Protein AF-A0AAW2K9B7-F1 (afdb_monomer)

Foldseek 3Di:
DQDPLNVVLVPDPDPVVNVVSCCVVDVPPLVVVLVVLVCCLVVQDDDPPDDPVVSVVVNVVSVVVNVVSVVVVVVPD

Secondary structure (DSSP, 8-state):
---HHHHHHTT--SHHHHHHHHHHHS---HHHHHHHHHHHHH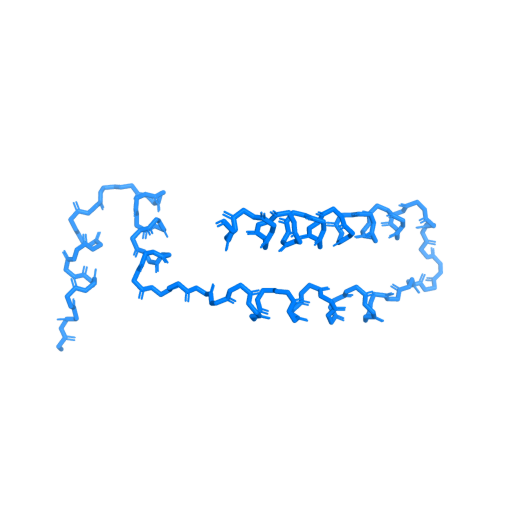H-PPPTT--HHHHHHHHHHHHHHHHHHHHTTTT--

Sequence (77 aa):
MINEIQKQCDRLEDVPSIMLRIKEVYPIPDRHIRYAVTKAFFGTKMDEGSFVQSHGVKMLSLVEKLEDLKAGLNNDT

Solvent-accessible surface area (backbone atoms only — not comparable to full-atom values): 4754 Å² total; per-residue (Å²): 135,83,52,75,65,55,62,54,41,76,71,45,94,47,70,68,60,37,54,49,52,50,44,69,77,54,63,75,55,67,69,59,56,51,49,52,50,54,50,49,53,78,65,61,72,76,60,88,93,57,59,67,66,65,47,48,53,55,52,48,60,44,51,55,55,50,49,56,63,49,57,62,62,73,71,78,121

Structure (mmCIF, N/CA/C/O backbone):
data_AF-A0AAW2K9B7-F1
#
_entry.id   AF-A0AAW2K9B7-F1
#
loop_
_atom_site.group_PDB
_atom_site.id
_atom_site.type_symbol
_atom_site.label_at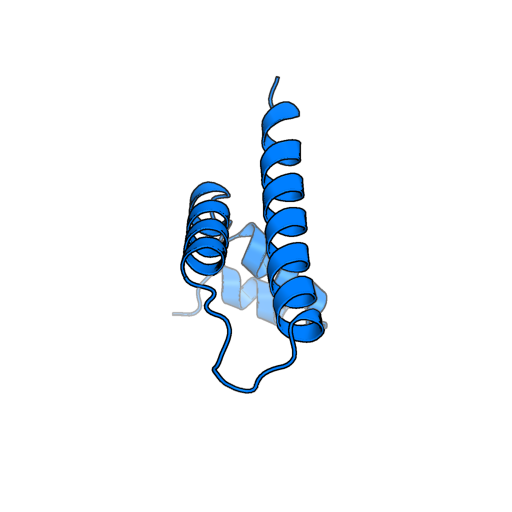om_id
_atom_site.label_alt_id
_atom_site.label_comp_id
_atom_site.label_asym_id
_atom_site.label_entity_id
_atom_site.label_seq_id
_atom_site.pdbx_PDB_ins_code
_atom_site.Cartn_x
_atom_site.Cartn_y
_atom_site.Cartn_z
_atom_site.occupancy
_atom_site.B_iso_or_equiv
_atom_site.auth_seq_id
_atom_site.auth_comp_id
_atom_site.auth_asym_id
_atom_site.auth_atom_id
_atom_site.pdbx_PDB_model_num
ATOM 1 N N . MET A 1 1 ? 8.803 9.791 -31.418 1.00 50.41 1 MET A N 1
ATOM 2 C CA . MET A 1 1 ? 10.056 9.182 -30.925 1.00 50.41 1 MET A CA 1
ATOM 3 C C . MET A 1 1 ? 9.660 8.071 -29.963 1.00 50.41 1 MET A C 1
ATOM 5 O O . MET A 1 1 ? 9.109 8.385 -28.919 1.00 50.41 1 MET A O 1
ATOM 9 N N . ILE A 1 2 ? 9.811 6.802 -30.349 1.00 63.09 2 ILE A N 1
ATOM 10 C CA . ILE A 1 2 ? 9.522 5.657 -29.466 1.00 63.09 2 ILE A CA 1
ATOM 11 C C . ILE A 1 2 ? 10.777 5.426 -28.623 1.00 63.09 2 ILE A C 1
ATOM 13 O O . ILE A 1 2 ? 11.860 5.260 -29.191 1.00 63.09 2 ILE A O 1
ATOM 17 N N . ASN A 1 3 ? 10.650 5.487 -27.294 1.00 79.81 3 ASN A N 1
ATOM 18 C CA . ASN A 1 3 ? 11.786 5.233 -26.412 1.00 79.81 3 ASN A CA 1
ATOM 19 C C . ASN A 1 3 ? 12.128 3.730 -26.404 1.00 79.81 3 ASN A C 1
ATOM 21 O O . ASN A 1 3 ? 11.319 2.882 -26.783 1.00 79.81 3 ASN A O 1
ATOM 25 N N . GLU A 1 4 ? 13.348 3.397 -25.995 1.00 76.00 4 GLU A N 1
ATOM 26 C CA . GLU A 1 4 ? 13.846 2.018 -26.042 1.00 76.00 4 GLU A CA 1
ATOM 27 C C . GLU A 1 4 ? 13.029 1.054 -25.162 1.00 76.00 4 GLU A C 1
ATOM 29 O O . GLU A 1 4 ? 12.885 -0.119 -25.491 1.00 76.00 4 GLU A O 1
ATOM 34 N N . ILE A 1 5 ? 12.411 1.565 -24.095 1.00 75.06 5 ILE A N 1
ATOM 35 C CA . ILE A 1 5 ? 11.542 0.800 -23.189 1.00 75.06 5 ILE A CA 1
ATOM 36 C C . ILE A 1 5 ? 10.275 0.372 -23.918 1.00 75.06 5 ILE A C 1
ATOM 38 O O . ILE A 1 5 ? 9.859 -0.773 -23.827 1.00 75.06 5 ILE A O 1
ATOM 42 N N . GLN A 1 6 ? 9.687 1.280 -24.686 1.00 77.25 6 GLN A N 1
ATOM 43 C CA . GLN A 1 6 ? 8.462 1.042 -25.427 1.00 77.25 6 GLN A CA 1
ATOM 44 C C . GLN A 1 6 ? 8.691 -0.011 -26.517 1.00 77.25 6 GLN A C 1
ATOM 46 O O . GLN 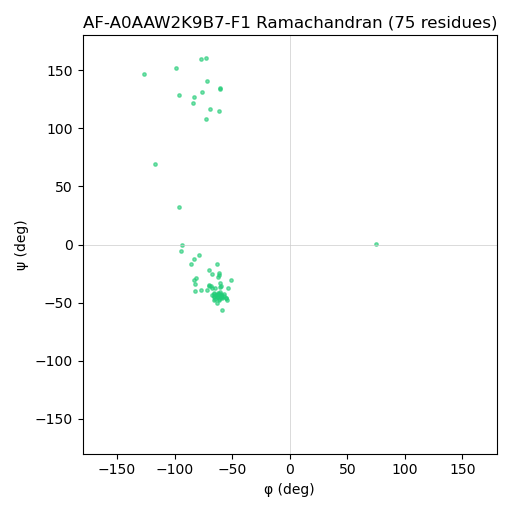A 1 6 ? 7.928 -0.963 -26.597 1.00 77.25 6 GLN A O 1
ATOM 51 N N . LYS A 1 7 ? 9.828 0.046 -27.232 1.00 82.19 7 LYS A N 1
ATOM 52 C CA . LYS A 1 7 ? 10.226 -1.018 -28.177 1.00 82.19 7 LYS A CA 1
ATOM 53 C C . LYS A 1 7 ? 10.417 -2.380 -27.512 1.00 82.19 7 LYS A C 1
ATOM 55 O O . LYS A 1 7 ? 10.222 -3.404 -28.159 1.00 82.19 7 LYS A O 1
ATOM 60 N N . GLN A 1 8 ? 10.885 -2.398 -26.267 1.00 77.19 8 GLN A N 1
ATOM 61 C CA . GLN A 1 8 ? 11.086 -3.634 -25.516 1.00 77.19 8 GLN A CA 1
ATOM 62 C C . GLN A 1 8 ? 9.760 -4.182 -24.992 1.00 77.19 8 GLN A C 1
ATOM 64 O O . GLN A 1 8 ? 9.557 -5.384 -25.078 1.00 77.19 8 GLN A O 1
ATOM 69 N N . CYS A 1 9 ? 8.846 -3.323 -24.536 1.00 80.25 9 CYS A N 1
ATOM 70 C CA . CYS A 1 9 ? 7.499 -3.715 -24.126 1.00 80.25 9 CYS A CA 1
ATOM 71 C C . CYS A 1 9 ? 6.643 -4.199 -25.303 1.00 80.25 9 CYS A C 1
ATOM 73 O O . CYS A 1 9 ? 5.926 -5.176 -25.143 1.00 80.25 9 CYS A O 1
ATOM 75 N N . ASP A 1 10 ? 6.773 -3.596 -26.490 1.00 81.62 10 ASP A N 1
ATOM 76 C CA . ASP A 1 10 ? 6.062 -4.017 -27.711 1.00 81.62 10 ASP A CA 1
ATOM 77 C C . ASP A 1 10 ? 6.442 -5.443 -28.167 1.00 81.62 10 ASP A C 1
ATOM 79 O O . ASP A 1 10 ? 5.744 -6.047 -28.978 1.00 81.62 10 ASP A O 1
ATOM 83 N N . ARG A 1 11 ? 7.564 -5.983 -27.666 1.00 83.56 11 ARG A N 1
ATOM 84 C CA . ARG A 1 11 ? 8.042 -7.352 -27.930 1.00 83.56 11 ARG A CA 1
ATOM 85 C C . ARG A 1 11 ? 7.613 -8.364 -26.865 1.00 83.56 11 ARG A C 1
ATOM 87 O O . ARG A 1 11 ? 7.933 -9.540 -27.009 1.00 83.56 11 ARG A O 1
ATOM 94 N N . LEU A 1 12 ? 6.969 -7.919 -25.787 1.00 85.25 12 LEU A N 1
ATOM 95 C CA . LEU A 1 12 ? 6.496 -8.781 -24.708 1.00 85.25 12 LEU A CA 1
ATOM 96 C C . LEU A 1 12 ? 5.025 -9.120 -24.957 1.00 85.25 12 L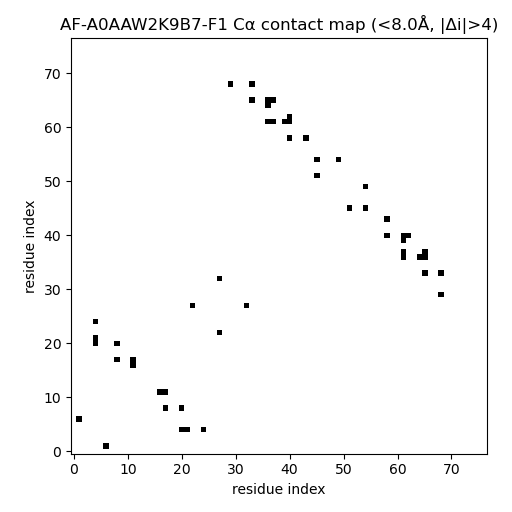EU A C 1
ATOM 98 O O . LEU A 1 12 ? 4.208 -8.231 -25.181 1.00 85.25 12 LEU A O 1
ATOM 102 N N . GLU A 1 13 ? 4.693 -10.408 -24.923 1.00 81.62 13 GLU A N 1
ATOM 103 C CA . GLU A 1 13 ? 3.346 -10.892 -25.261 1.00 81.62 13 GLU A CA 1
ATOM 104 C C . GLU A 1 13 ? 2.374 -10.851 -24.071 1.00 81.62 13 GLU A C 1
ATOM 106 O O . GLU A 1 13 ? 1.159 -10.887 -24.267 1.00 81.62 13 GLU A O 1
ATOM 111 N N . ASP A 1 14 ? 2.883 -10.741 -22.838 1.00 88.69 14 ASP A N 1
ATOM 112 C CA . ASP A 1 14 ? 2.079 -10.803 -21.619 1.00 88.69 14 ASP A CA 1
ATOM 113 C C . ASP A 1 14 ? 2.272 -9.603 -20.671 1.00 88.69 14 ASP A C 1
ATOM 115 O O . ASP A 1 14 ? 3.345 -9.008 -20.531 1.00 88.69 14 ASP A O 1
ATOM 119 N N . VAL A 1 15 ? 1.179 -9.254 -19.984 1.00 86.00 15 VAL A N 1
ATOM 120 C CA . VAL A 1 15 ? 1.105 -8.126 -19.041 1.00 86.00 15 VAL A CA 1
ATOM 121 C C . VAL A 1 15 ? 2.101 -8.256 -17.873 1.00 86.00 15 VAL A C 1
ATOM 123 O O . VAL A 1 15 ? 2.734 -7.248 -17.543 1.00 86.00 15 VAL A O 1
ATOM 126 N N . PRO A 1 16 ? 2.287 -9.434 -17.239 1.00 88.94 16 PRO A N 1
ATOM 127 C CA . PRO A 1 16 ? 3.322 -9.620 -16.220 1.00 88.94 16 PRO A CA 1
ATOM 128 C C . PRO A 1 16 ? 4.733 -9.255 -16.692 1.00 88.94 16 PRO A C 1
ATOM 130 O O . PRO A 1 16 ? 5.422 -8.515 -15.987 1.00 88.94 16 PRO A O 1
ATOM 133 N N . SER A 1 17 ? 5.143 -9.700 -17.881 1.00 86.00 17 SER A N 1
ATOM 134 C CA . SER A 1 17 ? 6.460 -9.389 -18.447 1.00 86.00 17 SER A CA 1
ATOM 135 C C . SER A 1 17 ? 6.646 -7.891 -18.697 1.00 86.00 17 SER A C 1
ATOM 137 O O . SER A 1 17 ? 7.682 -7.326 -18.339 1.00 86.00 17 SER A O 1
ATOM 139 N N . ILE A 1 18 ? 5.630 -7.211 -19.242 1.00 86.50 18 ILE A N 1
ATOM 140 C CA . ILE A 1 18 ? 5.656 -5.749 -19.433 1.00 86.50 18 ILE A CA 1
ATOM 141 C C . ILE A 1 18 ? 5.814 -5.035 -18.086 1.00 86.50 18 ILE A C 1
ATOM 143 O O . ILE A 1 18 ? 6.619 -4.113 -17.941 1.00 86.50 18 ILE A O 1
ATOM 147 N N . MET A 1 19 ? 5.075 -5.483 -17.072 1.00 83.69 19 MET A N 1
ATOM 148 C CA . MET A 1 19 ? 5.119 -4.885 -15.742 1.00 83.69 19 MET A CA 1
ATOM 149 C C . MET A 1 19 ? 6.460 -5.123 -15.039 1.00 83.69 19 MET A C 1
ATOM 151 O O . MET A 1 19 ? 6.952 -4.227 -14.350 1.00 83.69 19 MET A O 1
ATOM 155 N N . LEU A 1 20 ? 7.077 -6.290 -15.237 1.00 84.38 20 LEU A N 1
ATOM 156 C CA . LEU A 1 20 ? 8.436 -6.567 -14.778 1.00 84.38 20 LEU A CA 1
ATOM 157 C C . LEU A 1 20 ? 9.435 -5.613 -15.442 1.00 84.38 20 LEU A C 1
ATOM 159 O O . LEU A 1 20 ? 10.205 -4.960 -14.740 1.00 84.38 20 LEU A O 1
ATOM 163 N N . ARG A 1 21 ? 9.360 -5.441 -16.768 1.00 84.56 21 ARG A N 1
ATOM 164 C CA . ARG A 1 21 ? 10.271 -4.554 -17.504 1.00 84.56 21 ARG A CA 1
ATOM 165 C C . ARG A 1 21 ? 10.177 -3.102 -17.047 1.00 84.56 21 ARG A C 1
ATOM 167 O O . ARG A 1 21 ? 11.193 -2.429 -16.892 1.00 84.56 21 ARG A O 1
ATOM 174 N N . ILE A 1 22 ? 8.966 -2.616 -16.789 1.00 82.12 22 ILE A N 1
ATOM 175 C CA . ILE A 1 22 ? 8.757 -1.265 -16.256 1.00 82.12 22 ILE A CA 1
ATOM 176 C C . ILE A 1 22 ? 9.400 -1.120 -14.869 1.00 82.12 22 ILE A C 1
ATOM 178 O O . ILE A 1 22 ? 10.039 -0.101 -14.614 1.00 82.12 22 ILE A O 1
ATOM 182 N N . LYS A 1 23 ? 9.283 -2.129 -13.993 1.00 81.00 23 LYS A N 1
ATOM 183 C CA . LYS A 1 23 ? 9.919 -2.119 -12.662 1.00 81.00 23 LYS A CA 1
ATOM 184 C C . LYS A 1 23 ? 11.447 -2.122 -12.734 1.00 81.00 23 LYS A C 1
ATOM 186 O O . LYS A 1 23 ? 12.077 -1.463 -11.916 1.00 81.00 23 LYS A O 1
ATOM 191 N N . GLU A 1 24 ? 12.029 -2.838 -13.695 1.00 80.81 24 GLU A N 1
ATOM 192 C CA . GLU A 1 24 ? 13.482 -2.863 -13.914 1.00 80.81 24 GLU A CA 1
ATOM 193 C C . GLU A 1 24 ? 14.019 -1.506 -14.376 1.00 80.81 24 GLU A C 1
ATOM 195 O O . GLU A 1 24 ? 15.067 -1.064 -13.911 1.00 80.81 24 GLU A O 1
ATOM 200 N N . VAL A 1 25 ? 13.314 -0.842 -15.299 1.00 80.62 25 VAL A N 1
ATOM 201 C CA . VAL A 1 25 ? 13.796 0.419 -15.884 1.00 80.62 25 VAL A CA 1
ATOM 202 C C . VAL A 1 25 ? 13.475 1.630 -15.010 1.00 80.62 25 VAL A C 1
ATOM 204 O O . VAL A 1 25 ? 14.236 2.597 -14.979 1.00 80.62 25 VAL A O 1
ATOM 207 N N . TYR A 1 26 ? 12.371 1.574 -14.271 1.00 72.06 26 T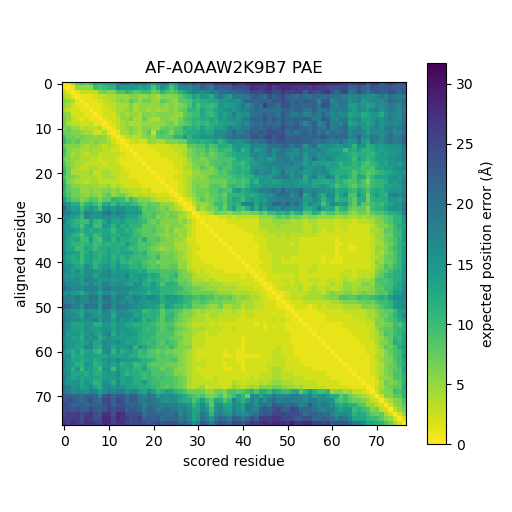YR A N 1
ATOM 208 C CA . TYR A 1 26 ? 11.979 2.592 -13.305 1.00 72.06 26 TYR A CA 1
ATOM 209 C C . TYR A 1 26 ? 11.946 1.983 -11.905 1.00 72.06 26 TYR A C 1
ATOM 211 O O . TYR A 1 26 ? 10.861 1.825 -11.332 1.00 72.06 26 TYR A O 1
ATOM 219 N N . PRO A 1 27 ? 13.116 1.639 -11.333 1.00 69.25 27 PRO A N 1
ATOM 220 C CA . PRO A 1 27 ? 13.163 1.155 -9.970 1.00 69.25 27 PRO A CA 1
ATOM 221 C C . PRO A 1 27 ? 12.629 2.268 -9.076 1.00 69.25 27 PRO A C 1
ATOM 223 O O . PRO A 1 27 ? 13.204 3.355 -8.998 1.00 69.25 27 PRO A O 1
ATOM 226 N N . ILE A 1 28 ? 11.497 2.020 -8.421 1.00 71.69 28 ILE A N 1
ATOM 227 C CA . ILE A 1 28 ? 11.011 2.928 -7.391 1.00 71.69 28 ILE A CA 1
ATOM 228 C C . ILE A 1 28 ? 11.991 2.774 -6.233 1.00 71.69 28 ILE A C 1
ATOM 230 O O . ILE A 1 28 ? 12.078 1.676 -5.677 1.00 71.69 28 ILE A O 1
ATOM 234 N N . PRO A 1 29 ? 12.731 3.827 -5.846 1.00 72.62 29 PRO A N 1
ATOM 235 C CA . PRO A 1 29 ? 13.661 3.688 -4.748 1.00 72.62 29 PRO A CA 1
ATOM 236 C C . PRO A 1 29 ? 12.878 3.300 -3.502 1.00 72.62 29 PRO A C 1
ATOM 238 O O . PRO A 1 29 ? 11.868 3.924 -3.167 1.00 72.62 29 PRO A O 1
ATOM 241 N N . ASP A 1 30 ? 13.381 2.304 -2.792 1.00 75.31 30 ASP A N 1
ATOM 242 C CA . ASP A 1 30 ? 12.796 1.759 -1.569 1.00 75.31 30 ASP A CA 1
ATOM 243 C C . ASP A 1 30 ? 12.468 2.863 -0.533 1.00 75.31 30 ASP A C 1
ATOM 245 O O . ASP A 1 30 ? 11.453 2.847 0.161 1.00 75.31 30 ASP A O 1
ATOM 249 N N . ARG A 1 31 ? 13.239 3.962 -0.533 1.00 81.69 31 ARG A N 1
ATOM 250 C CA . ARG A 1 31 ? 12.938 5.189 0.229 1.00 81.69 31 ARG A CA 1
ATOM 251 C C . ARG A 1 31 ? 11.568 5.814 -0.086 1.00 81.69 31 ARG A C 1
ATOM 253 O O . ARG A 1 31 ? 10.894 6.254 0.844 1.00 81.69 31 ARG A O 1
ATOM 260 N N . HIS A 1 32 ? 11.159 5.888 -1.351 1.00 85.00 32 HIS A N 1
ATOM 261 C CA . HIS A 1 32 ? 9.862 6.456 -1.737 1.00 85.00 32 HIS A CA 1
ATOM 262 C C . HIS A 1 32 ? 8.705 5.541 -1.340 1.00 85.00 32 HIS A C 1
ATOM 264 O O . HIS A 1 32 ? 7.690 6.039 -0.852 1.00 85.00 32 HIS A O 1
ATOM 270 N N . ILE A 1 33 ? 8.878 4.223 -1.486 1.00 86.19 33 ILE A N 1
ATOM 271 C CA . ILE A 1 33 ? 7.879 3.235 -1.059 1.00 86.19 33 ILE A CA 1
ATOM 272 C C . ILE A 1 33 ? 7.695 3.322 0.456 1.00 86.19 33 ILE A C 1
ATOM 274 O O . ILE A 1 33 ? 6.577 3.530 0.921 1.00 86.19 33 ILE A O 1
ATOM 278 N N . ARG A 1 34 ? 8.791 3.294 1.224 1.00 86.12 34 ARG A N 1
ATOM 279 C CA . ARG A 1 34 ? 8.750 3.486 2.680 1.00 86.12 34 ARG A CA 1
ATOM 280 C C . ARG A 1 34 ? 8.063 4.780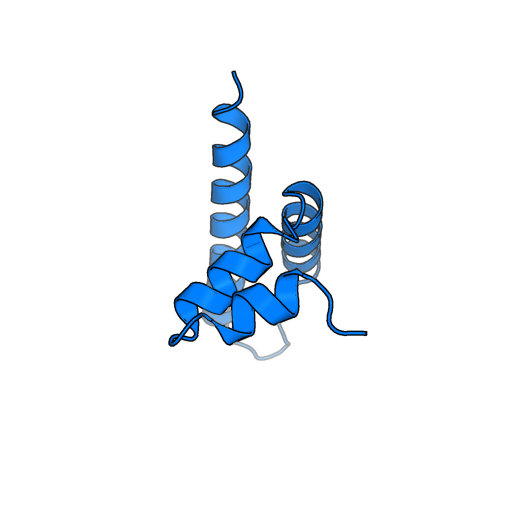 3.077 1.00 86.12 34 ARG A C 1
ATOM 282 O O . ARG A 1 34 ? 7.189 4.760 3.934 1.00 86.12 34 ARG A O 1
ATOM 289 N N . TYR A 1 35 ? 8.414 5.903 2.450 1.00 89.94 35 TYR A N 1
ATOM 290 C CA . TYR A 1 35 ? 7.763 7.177 2.753 1.00 89.94 35 TYR A CA 1
ATOM 291 C C . TYR A 1 35 ? 6.251 7.119 2.503 1.00 89.94 35 TYR A C 1
ATOM 293 O O . TYR A 1 35 ? 5.477 7.565 3.349 1.00 89.94 35 TYR A O 1
ATOM 301 N N . ALA A 1 36 ? 5.821 6.555 1.372 1.00 92.62 36 ALA A N 1
ATOM 302 C CA . ALA A 1 36 ? 4.407 6.440 1.034 1.00 92.62 36 ALA A CA 1
ATOM 303 C C . ALA A 1 36 ? 3.647 5.549 2.029 1.00 92.62 36 ALA A C 1
ATOM 305 O O . ALA A 1 36 ? 2.584 5.950 2.504 1.00 92.62 36 ALA A O 1
ATOM 306 N N . VAL A 1 37 ? 4.203 4.387 2.391 1.00 93.44 37 VAL A N 1
ATOM 307 C CA . VAL A 1 37 ? 3.590 3.466 3.362 1.00 93.44 37 VAL A CA 1
ATOM 308 C C . VAL A 1 37 ? 3.544 4.096 4.756 1.00 93.44 37 VAL A C 1
ATOM 310 O O . VAL A 1 37 ? 2.487 4.099 5.379 1.00 93.44 37 VAL A O 1
ATOM 313 N N . THR A 1 38 ? 4.631 4.723 5.216 1.00 93.00 38 THR A N 1
ATOM 314 C CA . THR A 1 38 ? 4.674 5.445 6.498 1.00 93.00 38 THR A CA 1
ATOM 315 C C . THR A 1 38 ? 3.653 6.582 6.538 1.00 93.00 38 THR A C 1
ATOM 317 O O . THR A 1 38 ? 2.918 6.729 7.513 1.00 93.00 38 THR A O 1
ATOM 320 N N . LYS A 1 39 ? 3.553 7.374 5.463 1.00 95.44 39 LYS A N 1
ATOM 321 C CA . LYS A 1 39 ? 2.562 8.451 5.354 1.00 95.44 39 LYS A CA 1
ATOM 322 C C . LYS A 1 39 ? 1.135 7.906 5.392 1.00 95.44 39 LYS A C 1
ATOM 324 O O . LYS A 1 39 ? 0.289 8.491 6.062 1.00 95.44 39 LYS A O 1
ATOM 329 N N . ALA A 1 40 ? 0.866 6.802 4.694 1.00 95.62 40 ALA A N 1
ATOM 330 C CA . ALA A 1 40 ? -0.437 6.148 4.723 1.00 95.62 40 ALA A CA 1
ATOM 331 C C . ALA A 1 40 ? -0.764 5.618 6.124 1.00 95.62 40 ALA A C 1
ATOM 333 O O . ALA A 1 40 ? -1.868 5.845 6.604 1.00 95.62 40 ALA A O 1
ATOM 334 N N . PHE A 1 41 ? 0.196 4.995 6.810 1.00 95.06 41 PHE A N 1
ATOM 335 C CA . PHE A 1 41 ? 0.022 4.483 8.169 1.00 95.06 41 PHE A CA 1
ATOM 336 C C . PHE A 1 41 ? -0.370 5.590 9.151 1.00 95.06 41 PHE A C 1
ATOM 338 O O . PHE A 1 41 ? -1.444 5.530 9.741 1.00 95.06 41 PHE A O 1
ATOM 345 N N . PHE A 1 42 ? 0.430 6.655 9.250 1.00 93.56 42 PHE A N 1
ATOM 346 C CA . PHE A 1 42 ? 0.121 7.781 10.141 1.00 93.56 42 PHE A CA 1
ATOM 347 C C . PHE A 1 42 ? -1.108 8.589 9.704 1.00 93.56 42 PHE A C 1
ATOM 349 O O . PHE A 1 42 ? -1.746 9.241 10.528 1.00 93.56 42 PHE A O 1
ATOM 356 N N . GLY A 1 43 ? -1.440 8.569 8.413 1.00 95.06 43 GLY A N 1
ATOM 357 C CA . GLY A 1 43 ? -2.624 9.228 7.869 1.00 95.06 43 GLY A CA 1
ATOM 358 C C . GLY A 1 43 ? -3.912 8.412 7.996 1.00 95.06 43 GLY A C 1
ATOM 359 O O . GLY A 1 43 ? -4.988 8.964 7.766 1.00 95.06 43 GLY A O 1
ATOM 360 N N . THR A 1 44 ? -3.831 7.124 8.342 1.00 94.56 44 THR A N 1
ATOM 361 C CA . THR A 1 44 ? -5.005 6.251 8.430 1.00 94.56 44 THR A CA 1
ATOM 362 C C . THR A 1 44 ? -5.808 6.614 9.668 1.00 94.56 44 THR A C 1
ATOM 364 O O . THR A 1 44 ? -5.414 6.333 10.796 1.00 94.56 44 THR A O 1
ATOM 367 N N . LYS A 1 45 ? -6.964 7.237 9.446 1.00 94.06 45 LYS A N 1
ATOM 368 C CA . LYS A 1 45 ? -7.961 7.491 10.484 1.00 94.06 45 LYS A CA 1
ATOM 369 C C . LYS A 1 45 ? -9.056 6.437 10.421 1.00 94.06 45 LYS A C 1
ATOM 371 O O . LYS A 1 45 ? -9.308 5.842 9.373 1.00 94.06 45 LYS A O 1
ATOM 376 N N . MET A 1 46 ? -9.670 6.182 11.565 1.00 94.88 46 MET A N 1
ATOM 377 C CA . MET A 1 46 ? -10.889 5.396 11.630 1.00 94.88 46 MET A CA 1
ATOM 378 C C . MET A 1 46 ? -12.064 6.319 11.320 1.00 94.88 46 MET A C 1
ATOM 380 O O . MET A 1 46 ? -12.192 7.374 11.941 1.00 94.88 46 MET A O 1
ATOM 384 N N . ASP A 1 47 ? -12.897 5.932 10.359 1.00 92.69 47 ASP A N 1
ATOM 385 C CA . ASP A 1 47 ? -14.101 6.689 10.034 1.00 92.69 47 ASP A CA 1
ATOM 386 C C . ASP A 1 47 ? -15.132 6.516 11.157 1.00 92.69 47 ASP A C 1
ATOM 388 O O . ASP A 1 47 ? -15.282 5.423 11.718 1.00 92.69 47 ASP A O 1
ATOM 392 N N . GLU A 1 48 ? -15.847 7.585 11.498 1.00 93.44 48 GLU A N 1
ATOM 393 C CA . GLU A 1 48 ? -16.889 7.533 12.523 1.00 93.44 48 GLU A CA 1
ATOM 394 C C . GLU A 1 48 ? -17.996 6.546 12.117 1.00 93.44 48 GLU A C 1
ATOM 396 O O . GLU A 1 48 ? -18.420 6.498 10.963 1.00 93.44 48 GLU A O 1
ATOM 401 N N . GLY A 1 49 ? -18.426 5.701 13.057 1.00 92.50 49 GLY A N 1
ATOM 402 C CA . GLY A 1 49 ? -19.401 4.638 12.792 1.00 92.50 49 GLY A CA 1
ATOM 403 C C . GLY A 1 49 ? -18.855 3.419 12.033 1.00 92.50 49 GLY A C 1
ATOM 404 O O . GLY A 1 49 ? -19.608 2.475 11.796 1.00 92.50 49 GLY A O 1
ATOM 405 N N . SER A 1 50 ? -17.567 3.389 11.669 1.00 91.25 50 SER A N 1
ATOM 406 C CA . SER A 1 50 ? -16.942 2.197 11.080 1.00 91.25 50 SER A CA 1
ATOM 407 C C . SER A 1 50 ? -16.617 1.126 12.132 1.00 91.25 50 SER A C 1
ATOM 409 O O . SER A 1 50 ? -16.511 1.398 13.328 1.00 91.25 50 SER A O 1
ATOM 411 N N . PHE A 1 51 ? -16.452 -0.126 11.695 1.00 94.81 51 PHE A N 1
ATOM 412 C CA . PHE A 1 51 ? -16.051 -1.219 12.581 1.00 94.81 51 PHE A CA 1
ATOM 413 C C . PHE A 1 51 ? -14.556 -1.151 12.910 1.00 94.81 51 PHE A C 1
ATOM 415 O O . PHE A 1 51 ? -13.717 -1.119 12.010 1.00 94.81 51 PHE A O 1
ATOM 422 N N . VAL A 1 52 ? -14.210 -1.260 14.197 1.00 94.19 52 VAL A N 1
ATOM 423 C CA . VAL A 1 52 ? -12.807 -1.311 14.659 1.00 94.19 52 VAL A CA 1
ATOM 424 C C . VAL A 1 52 ? -12.024 -2.416 13.947 1.00 94.19 52 VAL A C 1
ATOM 426 O O . VAL A 1 52 ? -10.873 -2.213 13.579 1.00 94.19 52 VAL A O 1
ATOM 429 N N . GLN A 1 53 ? -12.654 -3.566 13.688 1.00 96.31 53 GLN A N 1
ATOM 430 C CA . GLN A 1 53 ? -12.016 -4.683 12.992 1.00 96.31 53 GLN A CA 1
ATOM 431 C C . GLN A 1 53 ? -11.532 -4.299 11.587 1.00 96.31 53 GLN A C 1
ATOM 433 O O . GLN A 1 53 ? -10.409 -4.632 11.217 1.00 96.31 53 GLN A O 1
ATOM 438 N N . SER A 1 54 ? -12.345 -3.587 10.799 1.00 94.19 54 SER A N 1
ATOM 439 C CA . SER A 1 54 ? -11.970 -3.227 9.426 1.00 94.19 54 SER A CA 1
ATOM 440 C C . SER A 1 54 ? -10.849 -2.189 9.407 1.00 94.19 54 SER A C 1
ATOM 442 O O . SER A 1 54 ? -9.951 -2.262 8.567 1.00 94.19 54 SER A O 1
ATOM 444 N N . HIS A 1 55 ? -10.851 -1.263 10.367 1.00 95.69 55 HIS A N 1
ATOM 445 C CA . HIS A 1 55 ? -9.743 -0.338 10.575 1.00 95.69 55 HIS A CA 1
ATOM 446 C C . HIS A 1 55 ? -8.466 -1.068 11.025 1.00 95.69 55 HIS A C 1
ATOM 448 O O . HIS A 1 55 ? -7.400 -0.839 10.457 1.00 95.69 55 HIS A O 1
ATOM 454 N N . GLY A 1 56 ? -8.581 -2.010 11.966 1.00 95.31 56 GLY A N 1
ATOM 455 C CA . GLY A 1 56 ? -7.466 -2.820 12.454 1.00 95.31 56 GLY A CA 1
ATOM 456 C C . GLY A 1 56 ? -6.802 -3.643 11.350 1.00 95.31 56 GLY A C 1
ATOM 457 O O . GLY A 1 56 ? -5.581 -3.636 11.243 1.00 95.31 56 GLY A O 1
ATOM 458 N N . VAL A 1 57 ? -7.587 -4.266 10.464 1.00 96.31 57 VAL A N 1
ATOM 459 C CA . VAL A 1 57 ? -7.060 -4.990 9.291 1.00 96.31 57 VAL A CA 1
ATOM 460 C C . VAL A 1 57 ? -6.287 -4.053 8.357 1.00 96.31 57 VAL A C 1
ATOM 462 O O . VAL A 1 57 ? -5.198 -4.402 7.899 1.00 96.31 57 VAL A O 1
ATOM 465 N N . LYS A 1 58 ? -6.796 -2.838 8.102 1.00 95.12 58 LYS A N 1
ATOM 466 C CA . LYS A 1 58 ? -6.076 -1.835 7.296 1.00 95.12 58 LYS A CA 1
ATOM 467 C C . LYS A 1 58 ? -4.744 -1.452 7.943 1.00 95.12 58 LYS A C 1
ATOM 469 O O . LYS A 1 58 ? -3.727 -1.444 7.251 1.00 95.12 58 LYS A O 1
ATOM 474 N N . MET A 1 59 ? -4.735 -1.172 9.248 1.00 95.94 59 MET A N 1
ATOM 475 C CA . MET A 1 59 ? -3.508 -0.834 9.975 1.00 95.94 59 MET A CA 1
ATOM 476 C C . MET A 1 59 ? -2.501 -1.986 9.956 1.00 95.94 59 MET A C 1
ATOM 478 O O . MET A 1 59 ? -1.333 -1.751 9.655 1.00 95.94 59 MET A O 1
ATOM 482 N N . LEU A 1 60 ? -2.951 -3.218 10.204 1.00 96.62 60 LEU A N 1
ATOM 483 C CA . LEU A 1 60 ? -2.096 -4.405 10.206 1.00 96.62 60 LEU A CA 1
ATOM 484 C C . LEU A 1 60 ? -1.411 -4.601 8.848 1.00 96.62 60 LEU A C 1
ATOM 486 O O . LEU A 1 60 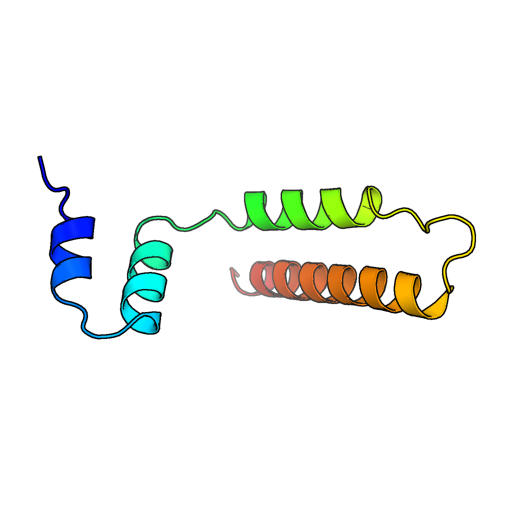? -0.192 -4.717 8.795 1.00 96.62 60 LEU A O 1
ATOM 490 N N . SER A 1 61 ? -2.163 -4.479 7.749 1.00 96.00 61 SER A N 1
ATOM 491 C CA . SER A 1 61 ? -1.609 -4.598 6.392 1.00 96.00 61 SER A CA 1
ATOM 492 C C . SER A 1 61 ? -0.537 -3.549 6.059 1.00 96.00 61 SER A C 1
ATOM 494 O O . SER A 1 61 ? 0.310 -3.764 5.192 1.00 96.00 61 SER A O 1
ATOM 496 N N . LEU A 1 62 ? -0.575 -2.380 6.709 1.00 95.31 62 LEU A N 1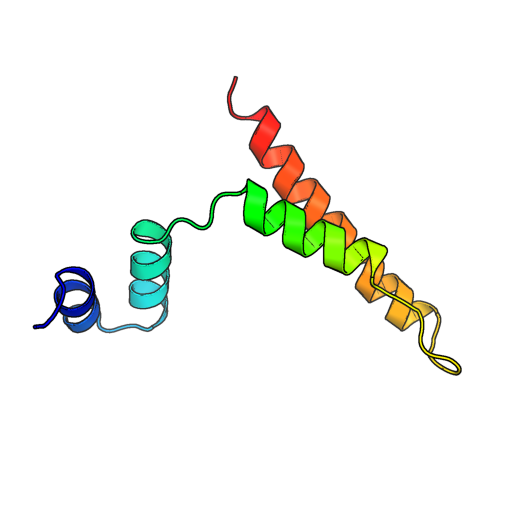
ATOM 497 C CA . LEU A 1 62 ? 0.436 -1.334 6.544 1.00 95.31 62 LEU A CA 1
ATOM 498 C C . LEU A 1 62 ? 1.668 -1.607 7.413 1.00 95.31 62 LEU A C 1
ATOM 500 O O . LEU A 1 62 ? 2.776 -1.304 6.978 1.00 95.31 62 LEU A O 1
ATOM 504 N N . VAL A 1 63 ? 1.488 -2.195 8.600 1.00 94.12 63 VAL A N 1
ATOM 505 C CA . VAL A 1 63 ? 2.594 -2.624 9.472 1.00 94.12 63 VAL A CA 1
ATOM 506 C C . VAL A 1 63 ? 3.390 -3.749 8.820 1.00 94.12 63 VAL A C 1
ATOM 508 O O . VAL A 1 63 ? 4.606 -3.629 8.728 1.00 94.12 63 VAL A O 1
ATOM 511 N N . GLU A 1 64 ? 2.717 -4.773 8.292 1.00 94.56 64 GLU A N 1
ATOM 512 C CA . GLU A 1 64 ? 3.360 -5.885 7.572 1.00 94.56 64 GLU A CA 1
ATOM 513 C C . GLU A 1 64 ? 4.216 -5.365 6.406 1.00 94.56 64 GLU A C 1
ATOM 515 O O . GLU A 1 64 ? 5.396 -5.683 6.290 1.00 94.56 64 GLU A O 1
ATOM 520 N N . LYS A 1 65 ? 3.675 -4.433 5.608 1.00 92.19 65 LYS A N 1
ATOM 521 C CA . LYS A 1 65 ? 4.432 -3.784 4.524 1.00 92.19 65 LYS A CA 1
ATOM 522 C C . LYS A 1 65 ? 5.656 -3.012 5.016 1.00 92.19 65 LYS A C 1
ATOM 524 O O . LYS A 1 65 ? 6.657 -2.953 4.309 1.00 92.19 65 LYS A O 1
ATOM 529 N N . LEU A 1 66 ? 5.584 -2.360 6.177 1.00 89.56 66 LEU A N 1
ATOM 530 C CA . LEU A 1 66 ? 6.741 -1.662 6.752 1.00 89.56 66 LEU A CA 1
ATOM 531 C C . LEU A 1 66 ? 7.804 -2.642 7.251 1.00 89.56 66 LEU A C 1
ATOM 533 O O . LEU A 1 66 ? 8.992 -2.339 7.148 1.00 89.56 66 LEU A O 1
ATOM 537 N N . GLU A 1 67 ? 7.389 -3.792 7.778 1.00 89.38 67 GLU A N 1
ATOM 538 C CA . GLU A 1 67 ? 8.288 -4.857 8.213 1.00 89.38 67 GLU A CA 1
ATOM 539 C C . GLU A 1 67 ? 9.052 -5.459 7.030 1.00 89.38 67 GLU A C 1
ATOM 541 O O . GLU A 1 67 ? 10.282 -5.508 7.078 1.00 89.38 67 GLU A O 1
ATOM 546 N N . ASP A 1 68 ? 8.366 -5.774 5.928 1.00 87.06 68 ASP A N 1
ATOM 547 C CA . ASP A 1 68 ? 8.989 -6.272 4.693 1.00 87.06 68 ASP A CA 1
ATOM 548 C C . ASP A 1 68 ? 10.047 -5.296 4.149 1.00 87.06 68 ASP A C 1
ATOM 550 O O . ASP A 1 68 ? 11.170 -5.679 3.807 1.00 87.06 68 ASP A O 1
ATOM 554 N N . LEU A 1 69 ? 9.721 -3.998 4.128 1.00 84.19 69 LEU A N 1
ATOM 555 C CA . LEU A 1 69 ? 10.635 -2.942 3.672 1.00 84.19 69 LEU A CA 1
ATOM 556 C C . LEU A 1 69 ? 11.810 -2.706 4.639 1.00 84.19 69 LEU A C 1
ATOM 558 O O . LEU A 1 69 ? 12.837 -2.152 4.243 1.00 84.19 69 LEU A O 1
ATOM 562 N N . LYS A 1 70 ? 11.678 -3.091 5.915 1.00 76.44 70 LYS A N 1
ATOM 563 C CA . LYS A 1 70 ? 12.775 -3.061 6.894 1.00 76.44 70 LYS A CA 1
ATOM 564 C C . LYS A 1 70 ? 13.658 -4.303 6.770 1.00 76.44 70 LYS A C 1
ATOM 566 O O . LYS A 1 70 ? 14.877 -4.174 6.851 1.00 76.44 70 LYS A O 1
ATOM 571 N N . ALA A 1 71 ? 13.069 -5.477 6.548 1.00 60.47 71 ALA A N 1
ATOM 572 C CA . ALA A 1 71 ? 13.795 -6.727 6.339 1.00 60.47 71 ALA A CA 1
ATOM 573 C C . ALA A 1 71 ? 14.722 -6.650 5.114 1.00 60.47 71 ALA A C 1
ATOM 575 O O . ALA A 1 71 ? 15.843 -7.146 5.172 1.00 60.47 71 ALA A O 1
ATOM 576 N N . GLY A 1 72 ? 14.309 -5.941 4.055 1.00 57.84 72 GLY A N 1
ATOM 577 C CA . GLY A 1 72 ? 15.157 -5.667 2.889 1.00 57.84 72 GLY A CA 1
ATOM 578 C C . GLY A 1 72 ? 16.433 -4.865 3.188 1.00 57.84 72 GLY A C 1
ATOM 579 O O . GLY A 1 72 ? 17.410 -5.013 2.469 1.00 57.84 72 GLY A O 1
ATOM 580 N N . LEU A 1 73 ? 16.462 -4.071 4.266 1.00 55.47 73 LEU A N 1
ATOM 581 C CA . LEU A 1 73 ? 17.594 -3.207 4.641 1.00 55.47 73 LEU A CA 1
ATOM 582 C C . LEU A 1 73 ? 18.699 -3.981 5.383 1.00 55.47 73 LEU A C 1
ATOM 584 O O . LEU A 1 73 ? 19.872 -3.634 5.304 1.00 55.47 73 LEU A O 1
ATOM 588 N N . ASN A 1 74 ? 18.335 -5.052 6.093 1.00 54.38 74 ASN A N 1
ATOM 589 C CA . ASN A 1 74 ? 19.287 -5.869 6.855 1.00 54.38 74 ASN A CA 1
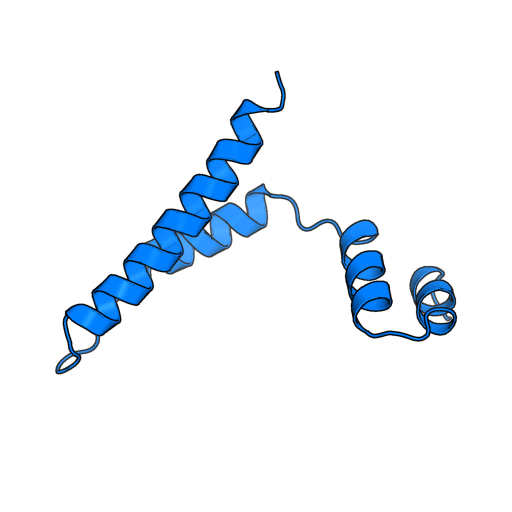ATOM 590 C C . ASN A 1 74 ? 20.078 -6.854 5.978 1.00 54.38 74 ASN A C 1
ATOM 592 O O . ASN A 1 74 ? 21.001 -7.491 6.475 1.00 54.38 74 ASN A O 1
ATOM 596 N N . ASN A 1 75 ? 19.707 -6.994 4.703 1.00 52.69 75 ASN A N 1
ATOM 597 C CA . ASN A 1 75 ? 20.352 -7.903 3.756 1.00 52.69 75 ASN A CA 1
ATOM 598 C C . ASN A 1 75 ? 21.454 -7.221 2.920 1.00 52.69 75 ASN A C 1
ATOM 600 O O . ASN A 1 75 ? 22.093 -7.893 2.117 1.00 52.69 75 ASN A O 1
ATOM 604 N N . ASP A 1 76 ? 21.692 -5.919 3.125 1.00 48.16 76 ASP A N 1
ATOM 605 C CA . ASP A 1 76 ? 22.741 -5.129 2.457 1.00 48.16 76 ASP A CA 1
ATOM 606 C C . ASP A 1 76 ? 24.039 -5.023 3.304 1.00 48.16 76 ASP A C 1
ATOM 608 O O . ASP A 1 76 ? 24.724 -3.999 3.277 1.00 48.16 76 ASP A O 1
ATOM 612 N N . THR A 1 77 ? 24.378 -6.053 4.097 1.00 38.31 77 THR A N 1
ATOM 613 C CA . THR A 1 77 ? 25.672 -6.175 4.819 1.00 38.31 77 THR A CA 1
ATOM 614 C C . THR A 1 77 ? 26.478 -7.343 4.276 1.00 38.31 77 THR A C 1
ATOM 616 O O . THR A 1 77 ? 27.695 -7.154 4.053 1.00 38.31 77 THR A O 1
#

Organism: Sesamum radiatum (NCBI:txid300843)

pLDDT: mean 83.43, std 13.21, range [38.31, 96.62]

Mean predicted aligned error: 9.74 Å

Radius of gyration: 17.95 Å; Cα contacts (8 Å, |Δi|>4): 26; chains: 1; bounding box: 45×20×46 Å